Protein AF-A0A7I8DPQ2-F1 (afdb_monomer)

Organism: NCBI:txid1727145

Radius of gyration: 16.4 Å; Cα contacts (8 Å, |Δi|>4): 329; chains: 1; bounding box: 44×30×45 Å

pLDDT: mean 84.53, std 16.31, range [30.09, 98.25]

Nearest PDB structures (foldseek):
  8kb6-assembly1_A  TM=3.448E-01  e=6.957E-02  Canis lupus familiaris
  5mu8-assembly24_v  TM=4.086E-01  e=1.859E-01  Homo sapiens
  1tnf-assembly1_C  TM=4.140E-01  e=1.765E-01  Homo sapiens
  1tnr-assembly1_A  TM=3.960E-01  e=1.859E-01  Homo sapiens
  5mu8-assembly17_h  TM=2.649E-01  e=9.488E-02  Homo sapiens

Solvent-accessible surface area (backbone atoms only — not comparable to full-atom values): 8554 Å² total; per-residue (Å²): 134,87,76,90,80,84,85,89,57,93,62,65,84,80,82,88,79,66,70,61,96,66,33,34,71,36,82,89,49,89,73,61,56,49,64,32,93,46,67,34,31,41,32,29,43,35,40,39,40,34,32,67,51,59,49,80,31,70,72,24,32,35,38,45,35,41,38,36,21,40,21,55,70,91,52,50,55,27,36,70,43,86,85,50,51,28,68,28,42,68,66,48,53,36,78,46,47,61,70,44,69,30,34,34,69,33,69,84,48,82,44,80,42,54,50,41,33,25,40,34,79,43,79,48,76,44,72,78,46,59,69,81,66,91,75,87,85,45,59,55,64,50,68,49,72,43,70,89

Structure (mmCIF, N/CA/C/O backbone):
data_AF-A0A7I8DPQ2-F1
#
_entry.id   AF-A0A7I8DPQ2-F1
#
loop_
_atom_site.group_PDB
_atom_site.id
_atom_site.type_symbol
_atom_site.label_atom_id
_atom_site.label_alt_id
_atom_site.label_comp_id
_atom_site.label_asym_id
_atom_site.label_entity_id
_atom_site.label_seq_id
_atom_site.pdbx_PDB_ins_code
_atom_site.Cartn_x
_atom_site.Cartn_y
_atom_site.Cartn_z
_atom_site.occupancy
_atom_site.B_iso_or_equiv
_atom_site.auth_seq_id
_atom_site.auth_comp_id
_atom_site.auth_asym_id
_atom_site.auth_atom_id
_atom_site.pdbx_PDB_model_num
ATOM 1 N N . MET A 1 1 ? 23.041 -6.037 29.777 1.00 37.09 1 MET A N 1
ATOM 2 C CA . MET A 1 1 ? 23.083 -5.087 28.648 1.00 37.09 1 MET A CA 1
ATOM 3 C C . MET A 1 1 ? 22.085 -5.586 27.618 1.00 37.09 1 MET A C 1
ATOM 5 O O . MET A 1 1 ? 22.337 -6.617 27.014 1.00 37.09 1 MET A O 1
ATOM 9 N N . VAL A 1 2 ? 20.909 -4.965 27.518 1.00 39.97 2 VAL A N 1
ATOM 10 C CA . VAL A 1 2 ? 19.942 -5.297 26.460 1.00 39.97 2 VAL A CA 1
ATOM 11 C C . VAL A 1 2 ? 20.358 -4.464 25.255 1.00 39.97 2 VAL A C 1
ATOM 13 O O . VAL A 1 2 ? 20.265 -3.242 25.297 1.00 39.97 2 VAL A O 1
ATOM 16 N N . GLY A 1 3 ? 20.949 -5.106 24.249 1.00 41.97 3 GLY A N 1
ATOM 17 C CA . GLY A 1 3 ? 21.318 -4.430 23.009 1.00 41.97 3 GLY A CA 1
ATOM 18 C C . GLY A 1 3 ? 20.061 -4.065 22.227 1.00 41.97 3 GLY A C 1
ATOM 19 O O . GLY A 1 3 ? 19.171 -4.898 22.074 1.00 41.97 3 GLY A O 1
ATOM 20 N N . THR A 1 4 ? 19.981 -2.832 21.737 1.00 32.59 4 THR A N 1
ATOM 21 C CA . THR A 1 4 ? 18.950 -2.425 20.779 1.00 32.59 4 THR A CA 1
ATOM 22 C C . THR A 1 4 ? 19.125 -3.240 19.497 1.00 32.59 4 THR A C 1
ATOM 24 O O . THR A 1 4 ? 20.158 -3.142 18.838 1.00 32.59 4 THR A O 1
ATOM 27 N N . THR A 1 5 ? 18.134 -4.055 19.140 1.00 30.09 5 THR A N 1
ATOM 28 C CA . THR A 1 5 ? 18.083 -4.793 17.869 1.00 30.09 5 THR A CA 1
ATOM 29 C C . THR A 1 5 ? 17.100 -4.114 16.920 1.00 30.09 5 THR A C 1
ATOM 31 O O . THR A 1 5 ? 15.995 -3.779 17.340 1.00 30.09 5 THR A O 1
ATOM 34 N N . ALA A 1 6 ? 17.469 -3.940 15.650 1.00 30.34 6 ALA A N 1
ATOM 35 C CA . ALA A 1 6 ? 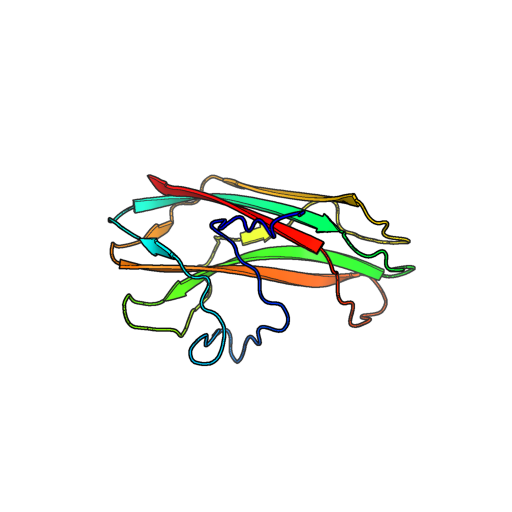16.599 -3.381 14.614 1.00 30.34 6 ALA A CA 1
ATOM 36 C C . ALA A 1 6 ? 16.413 -4.395 13.475 1.00 30.34 6 ALA A C 1
ATOM 38 O O . ALA A 1 6 ? 17.385 -4.985 13.007 1.00 30.34 6 ALA A O 1
ATOM 39 N N . ALA A 1 7 ? 15.172 -4.589 13.029 1.00 36.66 7 ALA A N 1
ATOM 40 C CA . ALA A 1 7 ? 14.854 -5.352 11.828 1.00 36.66 7 ALA A CA 1
ATOM 41 C C . ALA A 1 7 ? 14.663 -4.385 10.650 1.00 36.66 7 ALA A C 1
ATOM 43 O O . ALA A 1 7 ? 13.950 -3.391 10.773 1.00 36.66 7 ALA A O 1
ATOM 44 N N . VAL A 1 8 ? 15.289 -4.678 9.510 1.00 40.00 8 VAL A N 1
ATOM 45 C CA . VAL A 1 8 ? 15.041 -3.982 8.240 1.00 40.00 8 VAL A CA 1
ATOM 46 C C . VAL A 1 8 ? 14.070 -4.843 7.438 1.00 40.00 8 VAL A C 1
ATOM 48 O O . VAL A 1 8 ? 14.445 -5.906 6.950 1.00 40.00 8 VAL A O 1
ATOM 51 N N . GLY A 1 9 ? 12.813 -4.416 7.344 1.00 45.56 9 GLY A N 1
ATOM 52 C CA . GLY A 1 9 ? 11.821 -5.024 6.458 1.00 45.56 9 GLY A CA 1
ATOM 53 C C . GLY A 1 9 ? 11.718 -4.243 5.150 1.00 45.56 9 GLY A C 1
ATOM 54 O O . GLY A 1 9 ? 11.835 -3.017 5.151 1.00 45.56 9 GLY A O 1
ATOM 55 N N . PHE A 1 10 ? 11.446 -4.924 4.036 1.00 48.66 10 PHE A N 1
ATOM 56 C CA . PHE A 1 10 ? 10.780 -4.256 2.917 1.00 48.66 10 PHE A CA 1
ATOM 57 C C . PHE A 1 10 ? 9.449 -3.711 3.458 1.00 48.66 10 PHE A C 1
ATOM 59 O O . PHE A 1 10 ? 8.595 -4.493 3.867 1.00 48.66 10 PHE A O 1
ATOM 66 N N . GLY A 1 11 ? 9.314 -2.386 3.555 1.00 52.34 11 GLY A N 1
ATOM 67 C CA . GLY A 1 11 ? 8.218 -1.749 4.295 1.00 52.34 11 GLY A CA 1
ATOM 68 C C . GLY A 1 11 ? 8.648 -1.165 5.640 1.00 52.34 11 GLY A C 1
ATOM 69 O O . GLY A 1 11 ? 8.147 -1.557 6.689 1.00 52.34 11 GLY A O 1
ATOM 70 N N . SER A 1 12 ? 9.550 -0.184 5.614 1.00 51.78 12 SER A N 1
ATOM 71 C CA . SER A 1 12 ? 9.514 0.843 6.655 1.00 51.78 12 SER A CA 1
ATOM 72 C C . SER A 1 12 ? 8.399 1.831 6.296 1.00 51.78 12 SER A C 1
ATOM 74 O O . SER A 1 12 ? 8.151 2.095 5.119 1.00 51.78 12 SER A O 1
ATOM 76 N N . SER A 1 13 ? 7.650 2.291 7.293 1.00 52.72 13 SER A N 1
ATOM 77 C CA . SER A 1 13 ? 6.480 3.146 7.099 1.00 52.72 13 SER A CA 1
ATOM 78 C C . SER A 1 13 ? 6.731 4.511 7.724 1.00 52.72 13 SER A C 1
ATOM 80 O O . SER A 1 13 ? 7.024 4.593 8.917 1.00 52.72 13 SER A O 1
ATOM 82 N N . ALA A 1 14 ? 6.562 5.584 6.953 1.00 55.53 14 ALA A N 1
ATOM 83 C CA . ALA A 1 14 ? 6.352 6.918 7.506 1.00 55.53 14 ALA A CA 1
ATOM 84 C C . ALA A 1 14 ? 4.870 7.281 7.423 1.00 55.53 14 ALA A C 1
ATOM 86 O O . ALA A 1 14 ? 4.195 6.985 6.437 1.00 55.53 14 ALA A O 1
ATOM 87 N N . THR A 1 15 ? 4.375 7.941 8.463 1.00 56.03 15 THR A N 1
ATOM 88 C CA . THR A 1 15 ? 3.037 8.531 8.488 1.00 56.03 15 THR A CA 1
ATOM 89 C C . THR A 1 15 ? 3.099 9.992 8.029 1.00 56.03 15 THR A C 1
ATOM 91 O O . THR A 1 15 ? 4.167 10.601 7.988 1.00 56.03 15 THR A O 1
ATOM 94 N N . GLY A 1 16 ? 1.954 10.569 7.653 1.00 59.88 16 GLY A N 1
ATOM 95 C CA . GLY A 1 16 ? 1.865 11.987 7.274 1.00 59.88 16 GLY A CA 1
ATOM 96 C C . GLY A 1 16 ? 2.280 12.320 5.836 1.00 59.88 16 GLY A C 1
ATOM 97 O O . GLY A 1 16 ? 2.415 13.500 5.511 1.00 59.88 16 GLY A O 1
ATOM 98 N N . ILE A 1 17 ? 2.450 11.317 4.967 1.00 65.19 17 ILE A N 1
ATOM 99 C CA . ILE A 1 17 ? 2.741 11.525 3.541 1.00 65.19 17 ILE A CA 1
ATOM 100 C C . ILE A 1 17 ? 1.578 12.283 2.886 1.00 65.19 17 ILE A C 1
ATOM 102 O O . ILE A 1 17 ? 0.428 11.854 2.956 1.00 65.19 17 ILE A O 1
ATOM 106 N N . GLN A 1 18 ? 1.886 13.416 2.253 1.00 70.12 18 GLN A N 1
ATOM 107 C CA . GLN A 1 18 ? 0.909 14.224 1.525 1.00 70.12 18 GLN A CA 1
ATOM 108 C C . GLN A 1 18 ? 0.826 13.776 0.066 1.00 70.12 18 GLN A C 1
ATOM 110 O O . GLN A 1 18 ? 1.848 13.575 -0.588 1.00 70.12 18 GLN A O 1
ATOM 115 N N . ILE A 1 19 ? -0.399 13.669 -0.447 1.00 71.12 19 ILE A N 1
ATOM 116 C CA . ILE A 1 19 ? -0.676 13.418 -1.862 1.00 71.12 19 ILE A CA 1
ATOM 117 C C . ILE A 1 19 ? -1.204 14.725 -2.447 1.00 71.12 19 ILE A C 1
ATOM 119 O O . ILE A 1 19 ? -2.318 15.141 -2.132 1.00 71.12 19 ILE A O 1
ATOM 123 N N . ILE A 1 20 ? -0.411 15.383 -3.292 1.00 74.25 20 ILE A N 1
ATOM 124 C CA . ILE A 1 20 ? -0.767 16.677 -3.887 1.00 74.25 20 ILE A CA 1
ATOM 125 C C . ILE A 1 20 ? -0.991 16.459 -5.378 1.00 74.25 20 ILE A C 1
ATOM 127 O O . ILE A 1 20 ? -0.083 16.061 -6.102 1.00 74.25 20 ILE A O 1
ATOM 131 N N . GLY A 1 21 ? -2.227 16.660 -5.842 1.00 74.25 21 GLY A N 1
ATOM 132 C CA . GLY A 1 21 ? -2.578 16.441 -7.251 1.00 74.25 21 GLY A CA 1
ATOM 133 C C . GLY A 1 21 ? -2.373 14.996 -7.731 1.00 74.25 21 GLY A C 1
ATOM 134 O O . GLY A 1 21 ? -2.132 14.779 -8.912 1.00 74.25 21 GLY A O 1
ATOM 135 N N . GLY A 1 22 ? -2.429 14.012 -6.823 1.00 77.62 22 GLY A N 1
ATOM 136 C CA . GLY A 1 22 ? -2.194 12.594 -7.135 1.00 77.62 22 GLY A CA 1
ATOM 137 C C . GLY A 1 22 ? -0.719 12.175 -7.176 1.00 77.62 22 GLY A C 1
ATOM 138 O O . GLY A 1 22 ? -0.436 11.007 -7.438 1.00 77.62 22 GLY A O 1
ATOM 139 N N . ILE A 1 23 ? 0.204 13.099 -6.895 1.00 71.69 23 ILE A N 1
ATOM 140 C CA . ILE A 1 23 ? 1.647 12.850 -6.855 1.00 71.69 23 ILE A CA 1
ATOM 141 C C . ILE A 1 23 ? 2.114 12.782 -5.401 1.00 71.69 23 ILE A C 1
ATOM 143 O O . ILE A 1 23 ? 1.717 13.598 -4.564 1.00 71.69 23 ILE A O 1
ATOM 147 N N . ILE A 1 24 ? 2.986 11.816 -5.121 1.00 80.81 24 ILE A N 1
ATOM 148 C CA . ILE A 1 24 ? 3.744 11.726 -3.871 1.00 80.81 24 ILE A CA 1
ATOM 149 C C . ILE A 1 24 ? 5.192 12.075 -4.175 1.00 80.81 24 ILE A C 1
ATOM 151 O O . ILE A 1 24 ? 5.836 11.371 -4.947 1.00 80.81 24 ILE A O 1
ATOM 155 N N . ASP A 1 25 ? 5.708 13.137 -3.562 1.00 80.31 25 ASP A N 1
ATOM 156 C CA . ASP A 1 25 ? 7.110 13.534 -3.685 1.00 80.31 25 ASP A CA 1
ATOM 157 C C . ASP A 1 25 ? 7.881 13.139 -2.421 1.00 80.31 25 ASP A C 1
ATOM 159 O O . ASP A 1 25 ? 7.654 13.684 -1.338 1.00 80.31 25 ASP A O 1
ATOM 163 N N . THR A 1 26 ? 8.795 12.177 -2.551 1.00 78.31 26 THR A N 1
ATOM 164 C CA . THR A 1 26 ? 9.604 11.691 -1.428 1.00 78.31 26 THR A CA 1
ATOM 165 C C . THR A 1 26 ? 10.962 12.385 -1.303 1.00 78.31 26 THR A C 1
ATOM 167 O O . THR A 1 26 ? 11.812 11.898 -0.567 1.00 78.31 26 THR A O 1
ATOM 170 N N . THR A 1 27 ? 11.231 13.475 -2.028 1.00 79.81 27 THR A N 1
ATOM 171 C CA . THR A 1 27 ? 12.575 14.094 -2.087 1.00 79.81 27 THR A CA 1
ATOM 172 C C . THR A 1 27 ? 13.099 14.532 -0.714 1.00 79.81 27 THR A C 1
ATOM 174 O O . THR A 1 27 ? 14.298 14.449 -0.464 1.00 79.81 27 THR A O 1
ATOM 177 N N . ASN A 1 28 ? 12.206 14.949 0.190 1.00 76.62 28 ASN A N 1
ATOM 178 C CA . ASN A 1 28 ? 12.553 15.473 1.519 1.00 76.62 28 ASN A CA 1
ATOM 179 C C . ASN A 1 28 ? 12.087 14.578 2.681 1.00 76.62 28 ASN A C 1
ATOM 181 O O . ASN A 1 28 ? 12.109 15.006 3.833 1.00 76.62 28 ASN A O 1
ATOM 185 N N . ILE A 1 29 ? 11.629 13.359 2.391 1.00 74.25 29 ILE A N 1
ATOM 186 C CA . ILE A 1 29 ? 11.193 12.388 3.401 1.00 74.25 29 ILE A CA 1
ATOM 187 C C . ILE A 1 29 ? 11.895 11.053 3.174 1.00 74.25 29 ILE A C 1
ATOM 189 O O . ILE A 1 29 ? 12.486 10.811 2.123 1.00 74.25 29 ILE A O 1
ATOM 1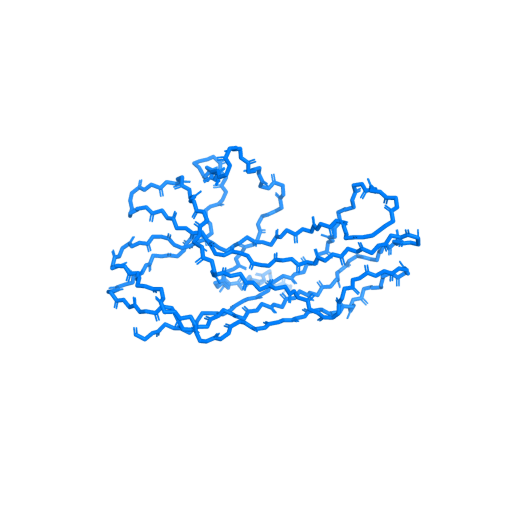93 N N . ASN A 1 30 ? 11.824 10.167 4.164 1.00 71.56 30 ASN A N 1
ATOM 194 C CA . ASN A 1 30 ? 12.375 8.827 4.018 1.00 71.56 30 ASN A CA 1
ATOM 195 C C . ASN A 1 30 ? 11.734 8.127 2.813 1.00 71.56 30 ASN A C 1
ATOM 197 O O . ASN A 1 30 ? 10.510 8.051 2.692 1.00 71.56 30 ASN A O 1
ATOM 201 N N . ASN A 1 31 ? 12.581 7.635 1.914 1.00 73.19 31 ASN A N 1
ATOM 202 C CA . ASN A 1 31 ? 12.147 6.964 0.705 1.00 73.19 31 ASN A CA 1
ATOM 203 C C . ASN A 1 31 ? 12.048 5.459 0.959 1.00 73.19 31 ASN A C 1
ATOM 205 O O . ASN A 1 31 ? 13.052 4.799 1.223 1.00 73.19 31 ASN A O 1
ATOM 209 N N . PHE A 1 32 ? 10.830 4.935 0.864 1.00 80.62 32 PHE A N 1
ATOM 210 C CA . PHE A 1 32 ? 10.527 3.521 1.090 1.00 80.62 32 PHE A CA 1
ATOM 211 C C . PHE A 1 32 ? 10.278 2.749 -0.205 1.00 80.62 32 PHE A C 1
ATOM 213 O O . PHE A 1 32 ? 9.750 1.638 -0.171 1.00 80.62 32 PHE A O 1
ATOM 220 N N . ALA A 1 33 ? 10.631 3.336 -1.349 1.00 86.25 33 ALA A N 1
ATOM 221 C CA . ALA A 1 33 ? 10.464 2.688 -2.632 1.00 86.25 33 ALA A CA 1
ATOM 222 C C . ALA A 1 33 ? 11.532 1.617 -2.865 1.00 86.25 33 ALA A C 1
ATOM 224 O O . ALA A 1 33 ? 12.704 1.801 -2.530 1.00 86.25 33 ALA A O 1
ATOM 225 N N . PHE A 1 34 ? 11.139 0.528 -3.515 1.00 88.56 34 PHE A N 1
ATOM 226 C CA . PHE A 1 34 ? 12.047 -0.509 -3.994 1.00 88.56 34 PHE A CA 1
ATOM 227 C C . PHE A 1 34 ? 12.152 -0.440 -5.516 1.00 88.56 34 PHE A C 1
ATOM 229 O O . PHE A 1 34 ? 11.184 -0.116 -6.202 1.00 88.56 34 PHE A O 1
ATOM 236 N N . SER A 1 35 ? 13.337 -0.727 -6.047 1.00 91.12 35 SER A N 1
ATOM 237 C CA . SER A 1 35 ? 13.586 -0.701 -7.489 1.00 91.12 35 SER A CA 1
ATOM 238 C C . SER A 1 35 ? 13.444 -2.095 -8.084 1.00 91.12 35 SER A C 1
ATOM 240 O O . SER A 1 35 ? 13.969 -3.068 -7.542 1.00 91.12 35 SER A O 1
ATOM 242 N N . MET A 1 36 ? 12.757 -2.185 -9.218 1.00 95.00 36 MET A N 1
ATOM 243 C CA . MET A 1 36 ? 12.607 -3.423 -9.973 1.00 95.00 36 MET A CA 1
ATOM 244 C C . MET A 1 36 ? 13.961 -3.874 -10.537 1.00 95.00 36 MET A C 1
ATOM 246 O O . MET A 1 36 ? 14.593 -3.116 -11.267 1.00 95.00 36 MET A O 1
ATOM 250 N N . PRO A 1 37 ? 14.433 -5.096 -10.247 1.00 94.69 37 PRO A N 1
ATOM 251 C CA . PRO A 1 37 ? 15.735 -5.562 -10.732 1.00 94.69 37 PRO A CA 1
ATOM 252 C C . PRO A 1 37 ? 15.702 -6.042 -12.192 1.00 94.69 37 PRO A C 1
ATOM 254 O O . PRO A 1 37 ? 16.749 -6.270 -12.790 1.00 94.69 37 PRO A O 1
ATOM 257 N N . ARG A 1 38 ? 14.505 -6.249 -12.748 1.00 96.00 38 ARG A N 1
ATOM 258 C CA . ARG A 1 38 ? 14.245 -6.722 -14.110 1.00 96.00 38 ARG A CA 1
ATOM 259 C C . ARG A 1 38 ? 12.833 -6.330 -14.531 1.00 96.00 38 ARG A C 1
ATOM 261 O O . ARG A 1 38 ? 12.023 -5.968 -13.677 1.00 96.00 38 ARG A O 1
ATOM 268 N N . ASP A 1 39 ? 12.533 -6.500 -15.809 1.00 97.56 39 ASP A N 1
ATOM 269 C CA . ASP A 1 39 ? 11.158 -6.467 -16.297 1.00 97.56 39 ASP A CA 1
ATOM 270 C C . ASP A 1 39 ? 10.336 -7.589 -15.643 1.00 97.56 39 ASP A C 1
ATOM 272 O O . ASP A 1 39 ? 10.832 -8.703 -15.435 1.00 97.56 39 ASP A O 1
ATOM 276 N N . GLY A 1 40 ? 9.078 -7.300 -15.322 1.00 97.25 40 GLY A N 1
ATOM 277 C CA . GLY A 1 40 ? 8.138 -8.272 -14.771 1.00 97.25 40 GLY A CA 1
ATOM 278 C C . GLY A 1 40 ? 6.689 -7.810 -14.866 1.00 97.25 40 GLY A C 1
ATOM 279 O O . GLY A 1 40 ? 6.398 -6.687 -15.280 1.00 97.25 40 GLY A O 1
ATOM 280 N N . ILE A 1 41 ? 5.766 -8.685 -14.478 1.00 97.94 41 ILE A N 1
ATOM 281 C CA . ILE A 1 41 ? 4.329 -8.411 -14.439 1.00 97.94 41 ILE A CA 1
ATOM 282 C C . ILE A 1 41 ? 3.838 -8.571 -13.004 1.00 97.94 41 ILE A C 1
ATOM 284 O O . ILE A 1 41 ? 3.966 -9.641 -12.410 1.00 97.94 41 ILE A O 1
ATOM 288 N N . ILE A 1 42 ? 3.225 -7.525 -12.449 1.00 97.75 42 ILE A N 1
ATOM 289 C CA . ILE A 1 42 ? 2.523 -7.627 -11.168 1.00 97.75 42 ILE A CA 1
ATOM 290 C C . ILE A 1 42 ? 1.214 -8.389 -11.398 1.00 97.75 42 ILE A C 1
ATOM 292 O O . ILE A 1 42 ? 0.363 -7.956 -12.180 1.00 97.75 42 ILE A O 1
ATOM 296 N N . ARG A 1 43 ? 1.052 -9.504 -10.681 1.00 98.12 43 ARG A N 1
ATOM 297 C CA . ARG A 1 43 ? -0.111 -10.406 -10.727 1.00 98.12 43 ARG A CA 1
ATOM 298 C C . ARG A 1 43 ? -0.991 -10.340 -9.492 1.00 98.12 43 ARG A C 1
ATOM 300 O O . ARG A 1 43 ? -2.193 -10.608 -9.576 1.00 98.12 43 ARG A O 1
ATOM 307 N N . SER A 1 44 ? -0.411 -9.971 -8.356 1.00 97.44 44 SER A N 1
ATOM 308 C CA . SER A 1 44 ? -1.154 -9.808 -7.115 1.00 97.44 44 SER A CA 1
ATOM 309 C C . SER A 1 44 ? -0.514 -8.797 -6.178 1.00 97.44 44 SER A C 1
ATOM 311 O O . SER A 1 44 ? 0.708 -8.665 -6.139 1.00 97.44 44 SER A O 1
ATOM 313 N N . LEU A 1 45 ? -1.348 -8.148 -5.374 1.00 97.50 45 LEU A N 1
ATOM 314 C CA . LEU A 1 45 ? -0.953 -7.316 -4.244 1.00 97.50 45 LEU A CA 1
ATOM 315 C C . LEU A 1 45 ? -1.701 -7.824 -3.014 1.00 97.50 45 LEU A C 1
ATOM 317 O O . LEU A 1 45 ? -2.919 -7.957 -3.053 1.00 97.50 45 LEU A O 1
ATOM 321 N N . ALA A 1 46 ? -0.981 -8.120 -1.939 1.00 97.06 46 ALA A N 1
ATOM 322 C CA . ALA A 1 46 ? -1.551 -8.452 -0.639 1.00 97.06 46 ALA A CA 1
ATOM 323 C C . ALA A 1 46 ? -1.132 -7.398 0.382 1.00 97.06 46 ALA A C 1
ATOM 325 O O . ALA A 1 46 ? -0.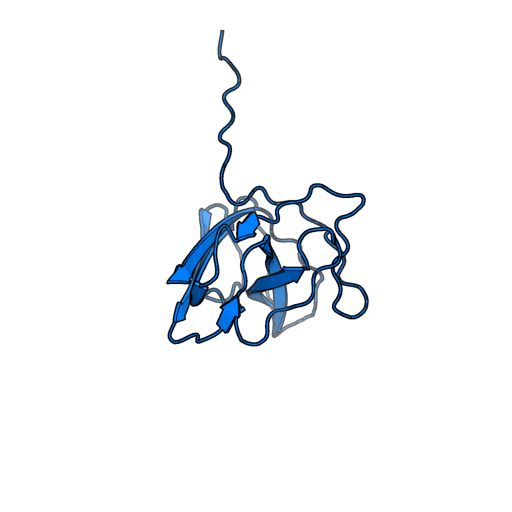015 -6.884 0.318 1.00 97.06 46 ALA A O 1
ATOM 326 N N . ALA A 1 47 ? -2.012 -7.101 1.330 1.00 94.56 47 ALA A N 1
ATOM 327 C CA . ALA A 1 47 ? -1.768 -6.110 2.364 1.00 94.56 47 ALA A CA 1
ATOM 328 C C . ALA A 1 47 ? -2.380 -6.542 3.698 1.00 94.56 47 ALA A C 1
ATOM 330 O O . ALA A 1 47 ? -3.425 -7.194 3.747 1.00 94.56 47 ALA A O 1
ATOM 331 N N . TYR A 1 48 ? -1.721 -6.153 4.782 1.00 93.69 48 TYR A N 1
ATOM 332 C CA . TYR A 1 48 ? -2.114 -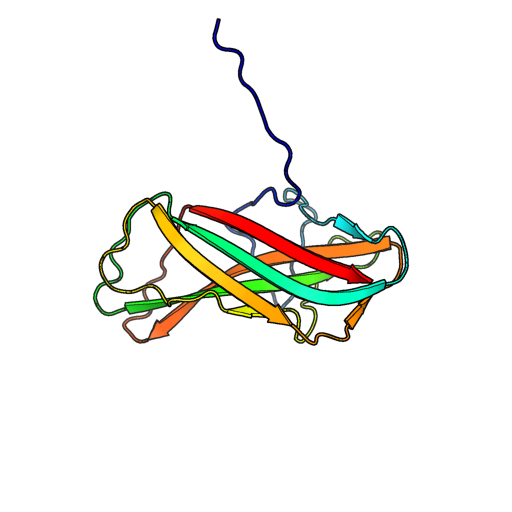6.432 6.154 1.00 93.69 48 TYR A CA 1
ATOM 333 C C . TYR A 1 48 ? -1.827 -5.210 7.026 1.00 93.69 48 TYR A C 1
ATOM 335 O O . TYR A 1 48 ? -0.799 -4.548 6.869 1.00 93.69 48 TYR A O 1
ATOM 343 N N . PHE A 1 49 ? -2.723 -4.932 7.967 1.00 90.50 49 PHE A N 1
ATOM 344 C CA . PHE A 1 49 ? -2.558 -3.884 8.963 1.00 90.50 49 PHE A CA 1
ATOM 345 C C . PHE A 1 49 ? -2.996 -4.389 10.337 1.00 90.50 49 PHE A C 1
ATOM 347 O O . PHE A 1 49 ? -4.038 -5.036 10.468 1.00 90.50 49 PHE A O 1
ATOM 354 N N . SER A 1 50 ? -2.214 -4.067 11.366 1.00 89.62 50 SER A N 1
ATOM 355 C CA . SER A 1 50 ? -2.539 -4.350 12.763 1.00 89.62 50 SER A CA 1
ATOM 356 C C . SER A 1 50 ? -2.508 -3.071 13.577 1.00 89.62 50 SER A C 1
ATOM 358 O O . SER A 1 50 ? -1.520 -2.340 13.555 1.00 89.62 50 SER A O 1
ATOM 360 N N . VAL A 1 51 ? -3.567 -2.848 14.345 1.00 89.56 51 VAL A N 1
ATOM 361 C CA . VAL A 1 51 ? -3.722 -1.694 15.227 1.00 89.56 51 VAL A CA 1
ATOM 362 C C . VAL A 1 51 ? -2.799 -1.827 16.438 1.00 89.56 51 VAL A C 1
ATOM 364 O O . VAL A 1 51 ? -2.742 -2.885 17.065 1.00 89.56 51 VAL A O 1
ATOM 367 N N . ASP A 1 52 ? -2.108 -0.740 16.776 1.00 86.88 52 ASP A N 1
ATOM 368 C CA . ASP A 1 52 ? -1.205 -0.633 17.932 1.00 86.88 52 ASP A CA 1
ATOM 369 C C . ASP A 1 52 ? -1.675 0.417 18.959 1.00 86.88 52 ASP A C 1
ATOM 371 O O . ASP A 1 52 ? -1.239 0.417 20.106 1.00 86.88 52 ASP A O 1
ATOM 375 N N . ALA A 1 53 ? -2.636 1.274 18.591 1.00 86.06 53 ALA A N 1
ATOM 376 C CA . ALA A 1 53 ? -3.330 2.158 19.525 1.00 86.06 53 ALA A CA 1
ATOM 377 C C . ALA A 1 53 ? -4.845 2.123 19.294 1.00 86.06 53 ALA A C 1
ATOM 379 O O . ALA A 1 53 ? -5.314 2.306 18.170 1.00 86.06 53 ALA A O 1
ATOM 380 N N . GLY A 1 54 ? -5.609 1.904 20.366 1.00 85.81 54 GLY A N 1
ATOM 381 C CA . GLY A 1 54 ? -7.068 1.884 20.297 1.00 85.81 54 GLY A CA 1
ATOM 382 C C . GLY A 1 54 ? -7.671 3.261 20.003 1.00 85.81 54 GLY A C 1
ATOM 383 O O . GLY A 1 54 ? -7.136 4.289 20.421 1.00 85.81 54 GLY A O 1
ATOM 384 N N . ILE A 1 55 ? -8.805 3.278 19.303 1.00 88.00 55 ILE A N 1
ATOM 385 C CA . ILE A 1 55 ? -9.551 4.493 18.947 1.00 88.00 55 ILE A CA 1
ATOM 386 C C . ILE A 1 55 ? -11.056 4.206 18.912 1.00 88.00 55 ILE A C 1
ATOM 388 O O . ILE A 1 55 ? -11.489 3.110 18.567 1.00 88.00 55 ILE A O 1
ATOM 392 N N . SER A 1 56 ? -11.870 5.202 19.262 1.00 89.56 56 SER A N 1
ATOM 393 C CA . SER A 1 56 ? -13.324 5.132 19.108 1.00 89.56 56 SER A CA 1
ATOM 394 C C . SER A 1 56 ? -13.747 5.718 17.763 1.00 89.56 56 SER A C 1
ATOM 396 O O . SER A 1 56 ? -13.546 6.902 17.502 1.00 89.56 56 SER A O 1
ATOM 398 N N . LEU A 1 57 ? -14.369 4.884 16.939 1.00 88.81 57 LEU A N 1
ATOM 399 C CA . LEU A 1 57 ? -15.025 5.208 15.674 1.00 88.81 57 LEU A CA 1
ATOM 400 C C . LEU A 1 57 ? -16.553 5.069 15.809 1.00 88.81 57 LEU A C 1
ATOM 402 O O . LEU A 1 57 ? -17.236 4.661 14.874 1.00 88.81 57 LEU A O 1
ATOM 406 N N . ILE A 1 58 ? -17.123 5.319 16.992 1.00 87.81 58 ILE A N 1
ATOM 407 C CA . ILE A 1 58 ? -18.571 5.178 17.209 1.00 87.81 58 ILE A CA 1
ATOM 408 C C . ILE A 1 58 ? -19.334 6.089 16.238 1.00 87.81 58 ILE A C 1
ATOM 410 O O . ILE A 1 58 ? -19.148 7.302 16.233 1.00 87.81 58 ILE A O 1
ATOM 414 N N . GLY A 1 59 ? -20.217 5.491 15.434 1.00 87.69 59 GLY A N 1
ATOM 415 C CA . GLY A 1 59 ? -20.991 6.211 14.419 1.00 87.69 59 GLY A CA 1
ATOM 416 C C . GLY A 1 59 ? -20.225 6.514 13.126 1.00 87.69 59 GLY A C 1
ATOM 417 O O . GLY A 1 59 ? -20.780 7.187 12.260 1.00 87.69 59 GLY A O 1
ATOM 418 N N . THR A 1 60 ? -19.001 6.000 12.976 1.00 90.44 60 THR A N 1
ATOM 419 C CA . THR A 1 60 ? -18.157 6.144 11.784 1.00 90.44 60 THR A CA 1
ATOM 420 C C . THR A 1 60 ? -17.620 4.777 11.357 1.00 90.44 60 THR A C 1
ATOM 422 O O . THR A 1 60 ? -17.258 3.942 12.184 1.00 90.44 60 THR A O 1
ATOM 425 N N . THR A 1 61 ? -17.565 4.524 10.054 1.00 91.75 61 THR A N 1
ATOM 426 C CA . THR A 1 61 ? -16.882 3.350 9.497 1.00 91.75 61 THR A CA 1
ATOM 427 C C . THR A 1 61 ? -15.776 3.820 8.577 1.00 91.75 61 THR A C 1
ATOM 429 O O . THR A 1 61 ? -16.007 4.659 7.701 1.00 91.75 61 THR A O 1
ATOM 432 N N . VAL A 1 62 ? -14.582 3.269 8.764 1.00 91.25 62 VAL A N 1
ATOM 433 C CA . VAL A 1 62 ? -13.412 3.578 7.950 1.00 91.25 62 VAL A CA 1
ATOM 434 C C . VAL A 1 62 ? -12.891 2.336 7.243 1.00 91.25 62 VAL A C 1
ATOM 436 O O . VAL A 1 62 ? -12.967 1.220 7.757 1.00 91.25 62 VAL A O 1
ATOM 439 N N . GLN A 1 63 ? -12.335 2.553 6.061 1.00 92.81 63 GLN A N 1
ATOM 440 C CA . GLN A 1 63 ? -11.729 1.536 5.219 1.00 92.81 63 GLN A CA 1
ATOM 441 C C . GLN A 1 63 ? -10.240 1.847 5.090 1.00 92.81 63 GLN A C 1
ATOM 443 O O . GLN A 1 63 ? -9.870 2.977 4.762 1.00 92.81 63 GLN A O 1
ATOM 448 N N . ILE A 1 64 ? -9.389 0.853 5.351 1.00 91.31 64 ILE A N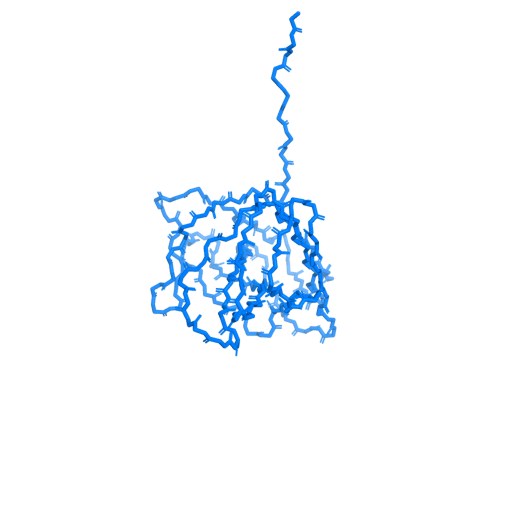 1
ATOM 449 C CA . ILE A 1 64 ? -7.959 0.948 5.044 1.00 91.31 64 ILE A CA 1
ATOM 450 C C . ILE A 1 64 ? -7.751 0.446 3.616 1.00 91.31 64 ILE A C 1
ATOM 452 O O . ILE A 1 64 ? -8.239 -0.625 3.251 1.00 91.31 64 ILE A O 1
ATOM 456 N N . THR A 1 65 ? -7.022 1.221 2.819 1.00 93.88 65 THR A N 1
ATOM 457 C CA . THR A 1 65 ? -6.657 0.900 1.435 1.00 93.88 65 THR A CA 1
ATOM 458 C C . THR A 1 65 ? -5.140 0.859 1.306 1.00 93.88 65 THR A C 1
ATOM 460 O O . THR A 1 65 ? -4.463 1.745 1.823 1.00 93.88 65 THR A O 1
ATOM 463 N N . ALA A 1 66 ? -4.603 -0.133 0.600 1.00 93.94 66 ALA A N 1
ATOM 464 C CA . ALA A 1 66 ? -3.209 -0.171 0.173 1.00 93.94 66 ALA A CA 1
ATOM 465 C C . ALA A 1 66 ? -3.133 0.013 -1.347 1.00 93.94 66 ALA A C 1
ATOM 467 O O . ALA A 1 66 ? -3.714 -0.771 -2.092 1.00 93.94 66 ALA A O 1
ATOM 468 N N . GLN A 1 67 ? -2.411 1.029 -1.813 1.00 95.50 67 GLN A N 1
ATOM 469 C CA . GLN A 1 67 ? -2.277 1.367 -3.232 1.00 95.50 67 GLN A CA 1
ATOM 470 C C . GLN A 1 67 ? -0.802 1.429 -3.621 1.00 95.50 67 GLN A C 1
ATOM 472 O O . GLN A 1 67 ? 0.005 2.064 -2.937 1.00 95.50 67 GLN A O 1
ATOM 477 N N . LEU A 1 68 ? -0.453 0.789 -4.737 1.00 95.44 68 LEU A N 1
ATOM 478 C CA . LEU A 1 68 ? 0.895 0.842 -5.291 1.00 95.44 68 LEU A CA 1
ATOM 479 C C . LEU A 1 68 ? 1.069 2.068 -6.194 1.00 95.44 68 LEU A C 1
ATOM 481 O O . LEU A 1 68 ? 0.192 2.406 -6.991 1.00 95.44 68 LEU A O 1
ATOM 485 N N . TYR A 1 69 ? 2.223 2.709 -6.085 1.00 95.00 69 TYR A N 1
ATOM 486 C CA . TYR A 1 69 ? 2.650 3.841 -6.891 1.00 95.00 69 TYR A CA 1
ATOM 487 C C . TYR A 1 69 ? 3.981 3.523 -7.575 1.00 95.00 69 TYR A C 1
ATOM 489 O O . TYR A 1 69 ? 4.766 2.719 -7.069 1.00 95.00 69 TYR A O 1
ATOM 497 N N . SER A 1 70 ? 4.258 4.186 -8.696 1.00 96.00 70 SER A N 1
ATOM 498 C CA . SER A 1 70 ? 5.513 4.050 -9.439 1.00 96.00 70 SER A CA 1
ATOM 499 C C . SER A 1 70 ? 6.174 5.386 -9.749 1.00 96.00 70 SER A C 1
ATOM 501 O O . SER A 1 70 ? 5.489 6.384 -9.961 1.00 96.00 70 SER A O 1
ATOM 503 N N . ALA A 1 71 ? 7.499 5.367 -9.859 1.00 95.56 71 ALA A N 1
ATOM 504 C CA . ALA A 1 71 ? 8.317 6.440 -10.410 1.00 95.56 71 ALA A CA 1
ATOM 505 C C . ALA A 1 71 ? 9.410 5.857 -11.323 1.00 95.56 71 ALA A C 1
ATOM 507 O O . ALA A 1 71 ? 9.765 4.679 -11.216 1.00 95.56 71 ALA A O 1
ATOM 508 N N . SER A 1 72 ? 9.974 6.681 -12.208 1.00 93.19 72 SER A N 1
ATOM 509 C CA . SER A 1 72 ? 11.171 6.304 -12.970 1.00 93.19 72 SER A CA 1
ATOM 510 C C . SER A 1 72 ? 12.405 6.179 -12.061 1.00 93.19 72 SER A C 1
ATOM 512 O O . SER A 1 72 ? 12.419 6.677 -10.933 1.00 93.19 72 SER A O 1
ATOM 514 N N . SER A 1 73 ? 13.455 5.513 -12.551 1.00 84.75 73 SER A N 1
ATOM 515 C CA . SER A 1 73 ? 14.619 5.068 -11.764 1.00 84.75 73 SER A CA 1
ATOM 516 C C . SER A 1 73 ? 15.373 6.164 -11.006 1.00 84.75 73 SER A C 1
ATOM 518 O O . SER A 1 73 ? 15.915 5.907 -9.933 1.00 84.75 73 SER A O 1
ATOM 520 N N . PHE A 1 74 ? 15.349 7.402 -11.501 1.00 84.44 74 PHE A N 1
ATOM 521 C CA . PHE A 1 74 ? 16.008 8.553 -10.872 1.00 84.44 74 PHE A CA 1
ATOM 522 C C . PHE A 1 74 ? 15.030 9.562 -10.255 1.00 84.44 74 PHE A C 1
ATOM 524 O O . PHE A 1 74 ? 15.441 10.650 -9.85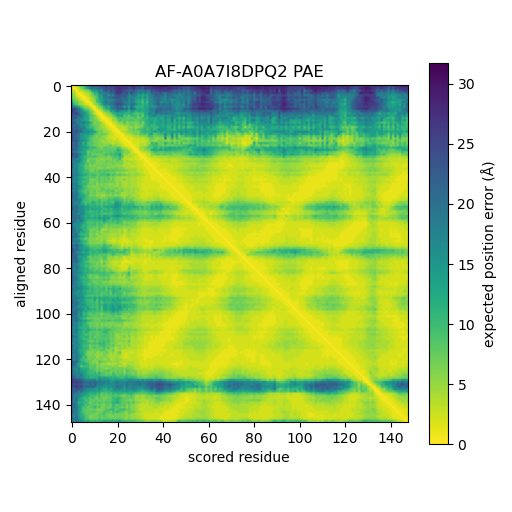6 1.00 84.44 74 PHE A O 1
ATOM 531 N N . ASN A 1 75 ? 13.738 9.229 -10.181 1.00 88.56 75 ASN A N 1
ATOM 532 C CA . ASN A 1 75 ? 12.697 10.143 -9.722 1.00 88.56 75 ASN A CA 1
ATOM 533 C C . ASN A 1 75 ? 12.167 9.755 -8.331 1.00 88.56 75 ASN A C 1
ATOM 535 O O . ASN A 1 75 ? 12.108 8.581 -7.968 1.00 88.56 75 ASN A O 1
ATOM 539 N N . ASN A 1 76 ? 11.788 10.765 -7.550 1.00 85.81 76 ASN A N 1
ATOM 540 C CA . ASN A 1 76 ? 11.134 10.652 -6.245 1.00 85.81 76 ASN A CA 1
ATOM 541 C C . ASN A 1 76 ? 9.654 11.067 -6.291 1.00 85.81 76 ASN A C 1
ATOM 543 O O . ASN A 1 76 ? 9.014 11.137 -5.247 1.00 85.81 76 ASN A O 1
ATOM 547 N N . GLN A 1 77 ? 9.122 11.357 -7.479 1.00 89.81 77 GLN A N 1
ATOM 548 C CA . GLN A 1 77 ? 7.722 11.692 -7.711 1.00 89.81 77 GLN A CA 1
ATOM 549 C C . GLN A 1 77 ? 6.976 10.462 -8.211 1.00 89.81 77 GLN A C 1
ATOM 551 O O . GLN A 1 77 ? 7.195 9.990 -9.327 1.00 89.81 77 GLN A O 1
ATOM 556 N N . PHE A 1 78 ? 6.104 9.945 -7.356 1.00 93.25 78 PHE A N 1
ATOM 557 C CA . PHE A 1 78 ? 5.370 8.711 -7.565 1.00 93.25 78 PHE A CA 1
ATOM 558 C C . PHE A 1 78 ? 3.923 8.998 -7.958 1.00 93.25 78 PHE A C 1
ATOM 560 O O . PHE A 1 78 ? 3.257 9.832 -7.341 1.00 93.25 78 PHE A O 1
ATOM 567 N N . THR A 1 79 ? 3.420 8.263 -8.946 1.00 95.69 79 THR A N 1
ATOM 568 C CA . THR A 1 79 ? 2.017 8.289 -9.381 1.00 95.69 79 THR A CA 1
ATOM 569 C C . THR A 1 79 ? 1.367 6.928 -9.171 1.00 95.69 79 THR A C 1
ATOM 571 O O . THR A 1 79 ? 2.038 5.896 -9.209 1.00 95.69 79 THR A O 1
ATOM 574 N N . ALA A 1 80 ? 0.062 6.919 -8.893 1.00 95.06 80 ALA A N 1
ATOM 575 C CA . ALA A 1 80 ? -0.662 5.684 -8.615 1.00 95.06 80 ALA A CA 1
ATOM 576 C C . ALA A 1 80 ? -0.652 4.761 -9.839 1.00 95.06 80 ALA A C 1
ATOM 578 O O . ALA A 1 80 ? -0.875 5.208 -10.963 1.00 95.06 80 ALA A O 1
ATOM 579 N N . ILE A 1 81 ? -0.442 3.468 -9.603 1.00 96.62 81 ILE A N 1
ATOM 580 C CA . ILE A 1 81 ? -0.570 2.429 -10.621 1.00 96.62 81 ILE A CA 1
ATOM 581 C C . ILE A 1 81 ? -2.044 2.000 -10.673 1.00 96.62 81 ILE A C 1
ATOM 583 O O . ILE A 1 81 ? -2.535 1.393 -9.713 1.00 96.62 81 ILE A O 1
ATOM 587 N N . PRO A 1 82 ? -2.776 2.275 -11.767 1.00 93.88 82 PRO A N 1
ATOM 588 C CA . PRO A 1 82 ? -4.193 1.940 -11.849 1.00 93.88 82 PRO A CA 1
ATOM 589 C C . PRO A 1 82 ? -4.444 0.442 -11.632 1.00 93.88 82 PRO A C 1
ATOM 591 O O . PRO A 1 82 ? -3.779 -0.404 -12.227 1.00 93.88 82 PRO A O 1
ATOM 594 N N . GLY A 1 83 ? -5.402 0.114 -10.763 1.00 93.00 83 GLY A N 1
ATOM 595 C CA . GLY A 1 83 ? -5.794 -1.266 -10.455 1.00 93.00 83 GLY A CA 1
ATOM 596 C C . GLY A 1 83 ? -4.898 -2.002 -9.450 1.00 93.00 83 GLY A C 1
ATOM 597 O O . GLY A 1 83 ? -5.334 -3.010 -8.902 1.00 93.00 83 GLY A O 1
ATOM 598 N N . ALA A 1 84 ? -3.695 -1.505 -9.138 1.00 96.25 84 ALA A N 1
ATOM 599 C CA . ALA A 1 84 ? -2.820 -2.085 -8.111 1.00 96.25 84 ALA A CA 1
ATOM 600 C C . ALA A 1 84 ? -3.219 -1.631 -6.692 1.00 96.25 84 ALA A C 1
ATOM 602 O O . ALA A 1 84 ? -2.440 -0.987 -5.985 1.00 96.25 84 ALA A O 1
ATOM 603 N N . VAL A 1 85 ? -4.450 -1.957 -6.301 1.00 96.94 85 VAL A N 1
ATOM 604 C CA . VAL A 1 85 ? -5.088 -1.534 -5.049 1.00 96.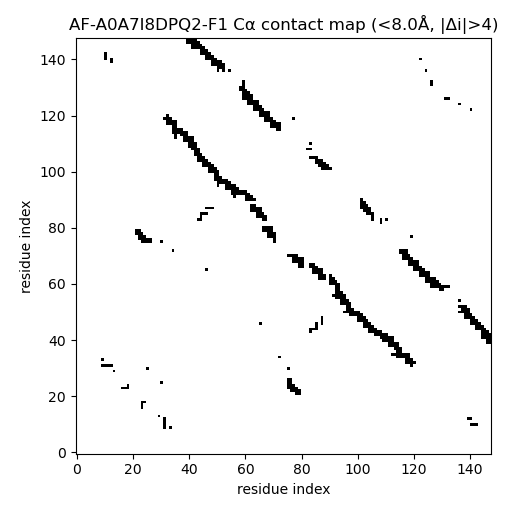94 85 VAL A CA 1
ATOM 605 C C . VAL A 1 85 ? -5.627 -2.729 -4.276 1.00 96.94 85 VAL A C 1
ATOM 607 O O . VAL A 1 85 ? -6.050 -3.710 -4.883 1.00 96.94 85 VAL A O 1
ATOM 610 N N . VAL A 1 86 ? -5.625 -2.653 -2.948 1.00 96.81 86 VAL A N 1
ATOM 611 C CA . VAL A 1 86 ? -6.262 -3.617 -2.043 1.00 96.81 86 VAL A CA 1
ATOM 612 C C . VAL A 1 86 ? -7.071 -2.862 -1.001 1.00 96.81 86 VAL A C 1
ATOM 614 O O . VAL A 1 86 ? -6.512 -2.072 -0.240 1.00 96.81 86 VAL A O 1
ATOM 617 N N . ASP A 1 87 ? -8.357 -3.181 -0.906 1.00 96.56 87 ASP A N 1
ATOM 618 C CA . ASP A 1 87 ? -9.208 -2.766 0.207 1.00 96.56 87 ASP A CA 1
ATOM 619 C C . ASP A 1 87 ? -9.119 -3.814 1.324 1.00 96.56 87 ASP A C 1
ATOM 621 O O . ASP A 1 87 ? -9.448 -4.986 1.128 1.00 96.56 87 ASP A O 1
ATOM 625 N N . LEU A 1 88 ? -8.629 -3.418 2.503 1.00 95.44 88 LEU A N 1
ATOM 626 C CA . LEU A 1 88 ? -8.421 -4.345 3.617 1.00 95.44 88 LEU A CA 1
ATOM 627 C C . LEU A 1 88 ? -9.725 -4.591 4.373 1.00 95.44 88 LEU A C 1
ATOM 629 O O . LEU A 1 88 ? -10.390 -3.663 4.815 1.00 95.44 88 LEU A O 1
ATOM 633 N N . THR A 1 89 ? -10.066 -5.853 4.593 1.00 96.25 89 THR A N 1
ATOM 634 C CA . THR A 1 89 ? -11.299 -6.241 5.285 1.00 96.25 89 THR A CA 1
ATOM 635 C C . THR A 1 89 ? -10.999 -6.884 6.644 1.00 96.25 89 THR A C 1
ATOM 637 O O . THR A 1 89 ? -9.924 -7.472 6.818 1.00 96.25 89 THR A O 1
ATOM 640 N N . PRO A 1 90 ? -11.924 -6.790 7.617 1.00 95.50 90 PRO A N 1
ATOM 641 C CA . 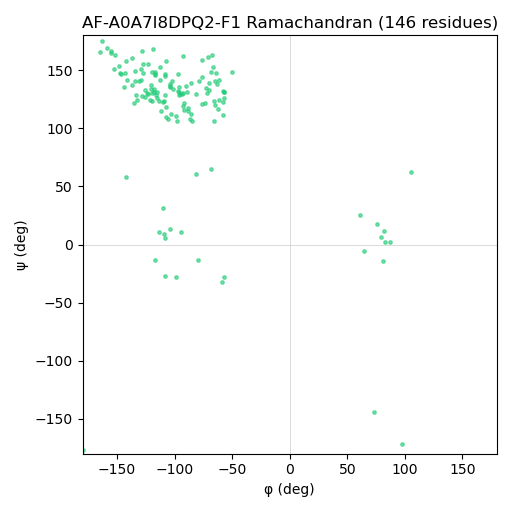PRO A 1 90 ? -13.173 -6.011 7.589 1.00 95.50 90 PRO A CA 1
ATOM 642 C C . PRO A 1 90 ? -12.942 -4.488 7.665 1.00 95.50 90 PRO A C 1
ATOM 644 O O . PRO A 1 90 ? -11.886 -4.038 8.097 1.00 95.50 90 PRO A O 1
ATOM 647 N N . ALA A 1 91 ? -13.941 -3.690 7.273 1.00 94.00 91 ALA A N 1
ATOM 648 C CA . ALA A 1 91 ? -13.943 -2.256 7.571 1.00 94.00 91 ALA A CA 1
ATOM 649 C C . ALA A 1 91 ? -14.003 -2.030 9.095 1.00 94.00 91 ALA A C 1
ATOM 651 O O . ALA A 1 91 ? -14.621 -2.815 9.820 1.00 94.00 91 ALA A O 1
ATOM 652 N N . LEU A 1 92 ? -13.380 -0.959 9.586 1.00 92.00 92 LEU A N 1
ATOM 653 C CA . LEU A 1 92 ? -13.267 -0.669 11.017 1.00 92.00 92 LEU A CA 1
ATOM 654 C C . LEU A 1 92 ? -14.369 0.296 11.464 1.00 92.00 92 LEU A C 1
ATOM 656 O O . LEU A 1 92 ? -14.552 1.360 10.874 1.00 92.00 92 LEU A O 1
ATOM 660 N N . THR A 1 93 ? -15.094 -0.054 12.524 1.00 94.00 93 THR A N 1
ATOM 661 C CA . THR A 1 93 ? -16.141 0.781 13.132 1.00 94.00 93 THR A CA 1
ATOM 662 C C . THR A 1 93 ? -16.285 0.476 14.622 1.00 94.00 93 THR A C 1
ATOM 664 O O . THR A 1 93 ? -15.840 -0.571 15.092 1.00 94.00 93 THR A O 1
ATOM 667 N N . GLY A 1 94 ? -16.924 1.371 15.377 1.00 91.50 94 GLY A N 1
ATOM 668 C CA . GLY A 1 94 ? -17.125 1.186 16.813 1.00 91.50 94 GLY A CA 1
ATOM 669 C C . GLY A 1 94 ? -15.832 1.377 17.603 1.00 91.50 94 GLY A C 1
ATOM 670 O O . GLY A 1 94 ? -15.040 2.260 17.290 1.00 91.50 94 GLY A O 1
ATOM 671 N N . VAL A 1 95 ? -15.627 0.600 18.665 1.00 91.94 95 VAL A N 1
ATOM 672 C CA . VAL A 1 95 ? -14.409 0.690 19.486 1.00 91.94 95 VAL A CA 1
ATOM 673 C C . VAL A 1 95 ? -13.343 -0.232 18.908 1.00 91.94 95 VAL A C 1
ATOM 675 O O . VAL A 1 95 ? -13.509 -1.447 18.935 1.00 91.94 95 VAL A O 1
ATOM 678 N N . ILE A 1 96 ? -12.250 0.355 18.423 1.00 93.06 96 ILE A N 1
ATOM 679 C CA . ILE A 1 96 ? -11.093 -0.368 17.899 1.00 93.06 96 ILE A CA 1
ATOM 680 C C . ILE A 1 96 ? -10.072 -0.549 19.016 1.00 93.06 96 ILE A C 1
ATOM 682 O O . ILE A 1 96 ? -9.706 0.412 19.700 1.00 93.06 96 ILE A O 1
ATOM 686 N N . SER A 1 97 ? -9.609 -1.779 19.192 1.00 91.62 97 SER A N 1
ATOM 687 C CA . SER A 1 97 ? -8.665 -2.179 20.230 1.00 91.62 97 SER A CA 1
ATOM 688 C C . SER A 1 97 ? -7.277 -2.466 19.660 1.00 91.62 97 SER A C 1
ATOM 690 O O . SER A 1 97 ? -7.098 -2.763 18.478 1.00 91.62 97 SER A O 1
ATOM 692 N N . ILE A 1 98 ? -6.266 -2.395 20.527 1.00 90.38 98 ILE A N 1
ATOM 693 C CA . ILE A 1 98 ? -4.911 -2.844 20.190 1.00 90.38 98 ILE A CA 1
ATOM 694 C C . ILE A 1 98 ? -4.971 -4.322 19.794 1.00 90.38 98 ILE A C 1
ATOM 696 O O . ILE A 1 98 ? -5.560 -5.139 20.501 1.00 90.38 98 ILE A O 1
ATOM 700 N N . GLY A 1 99 ? -4.340 -4.663 18.673 1.00 87.00 99 GLY A N 1
ATOM 701 C CA . GLY A 1 99 ? -4.347 -6.014 18.125 1.00 87.00 99 GLY A CA 1
ATOM 702 C C . GLY A 1 99 ? -5.523 -6.324 17.199 1.00 87.00 99 GLY A C 1
ATOM 703 O O . GLY A 1 99 ? -5.575 -7.447 16.6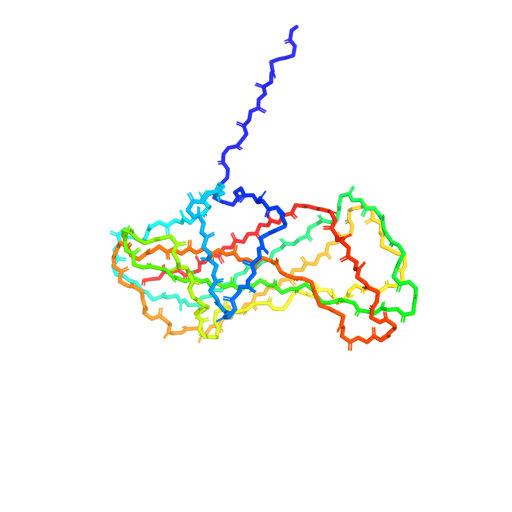91 1.00 87.00 99 GLY A O 1
ATOM 704 N N . ASP A 1 100 ? -6.420 -5.374 16.924 1.00 91.69 100 ASP A N 1
ATOM 705 C CA . ASP A 1 100 ? -7.368 -5.512 15.816 1.00 91.69 100 ASP A CA 1
ATOM 706 C C . ASP A 1 100 ? -6.611 -5.538 14.483 1.00 91.69 100 ASP A C 1
ATOM 708 O O . ASP A 1 100 ? -5.601 -4.851 14.298 1.00 91.69 100 ASP A O 1
ATOM 712 N N . ARG A 1 101 ? -7.068 -6.385 13.557 1.00 93.44 101 ARG A N 1
ATOM 713 C CA . ARG A 1 101 ? -6.346 -6.711 12.322 1.00 93.44 101 ARG A CA 1
ATOM 714 C C . ARG A 1 101 ? -7.273 -6.682 11.128 1.00 93.44 101 ARG A C 1
ATOM 716 O O . ARG A 1 101 ? -8.389 -7.192 11.195 1.00 93.44 101 ARG A O 1
ATOM 723 N N . VAL A 1 102 ? -6.760 -6.159 10.023 1.00 94.81 102 VAL A N 1
ATOM 724 C CA . VAL A 1 102 ? -7.434 -6.167 8.725 1.00 94.81 102 VAL A CA 1
ATOM 725 C C . VAL A 1 102 ? -6.451 -6.596 7.645 1.00 94.81 102 VAL A C 1
ATOM 727 O O . VAL A 1 102 ? -5.244 -6.369 7.757 1.00 94.81 102 VAL A O 1
ATOM 730 N N . SER A 1 103 ? -6.948 -7.250 6.599 1.00 96.38 103 SER A N 1
ATOM 731 C CA . SER A 1 103 ? -6.106 -7.713 5.493 1.00 96.38 103 SER A CA 1
ATOM 732 C C . SER A 1 103 ? -6.891 -7.877 4.200 1.00 96.38 103 SER A C 1
ATOM 734 O O . SER A 1 103 ? -8.122 -7.894 4.201 1.00 96.38 103 SER A O 1
ATOM 736 N N . GLY A 1 104 ? -6.178 -7.992 3.087 1.00 97.25 104 GLY A N 1
ATOM 737 C CA . GLY A 1 104 ? -6.780 -8.225 1.784 1.00 97.25 104 GLY A CA 1
ATOM 738 C C . GLY A 1 104 ? -5.756 -8.673 0.752 1.00 97.25 104 GLY A C 1
ATOM 739 O O . GLY A 1 104 ? -4.543 -8.557 0.953 1.00 97.25 104 GLY A O 1
ATOM 740 N N . ILE A 1 105 ? -6.264 -9.178 -0.368 1.00 98.06 105 ILE A N 1
ATOM 741 C CA . ILE A 1 105 ? -5.469 -9.521 -1.541 1.00 98.06 105 ILE A CA 1
ATOM 742 C C . ILE A 1 105 ? -6.252 -9.207 -2.812 1.00 98.06 105 ILE A C 1
ATOM 744 O O . ILE A 1 105 ? -7.423 -9.559 -2.937 1.00 98.06 105 ILE A O 1
ATOM 748 N N . THR A 1 106 ? -5.572 -8.586 -3.766 1.00 98.25 106 THR A N 1
ATOM 749 C CA . THR A 1 106 ? -6.049 -8.386 -5.132 1.00 98.25 106 THR A CA 1
ATOM 750 C C . THR A 1 106 ? -5.228 -9.274 -6.049 1.00 98.25 106 THR A C 1
ATOM 752 O O . THR A 1 106 ? -4.001 -9.192 -6.066 1.00 98.25 106 THR A O 1
ATOM 755 N N . THR A 1 107 ? -5.899 -10.142 -6.800 1.00 97.69 107 THR A N 1
ATOM 756 C CA . THR A 1 107 ? -5.291 -11.109 -7.727 1.00 97.69 107 THR A CA 1
ATOM 757 C C . THR A 1 107 ? -5.745 -10.857 -9.160 1.00 97.69 107 THR A C 1
ATOM 759 O O . THR A 1 107 ? -6.713 -10.137 -9.388 1.00 97.69 107 THR A O 1
ATOM 762 N N . GLY A 1 108 ? -5.096 -11.500 -10.133 1.00 96.19 108 GLY A N 1
ATOM 763 C CA . GLY A 1 108 ? -5.479 -11.371 -11.543 1.00 96.19 108 GLY A CA 1
ATOM 764 C C . GLY A 1 108 ? -5.041 -10.046 -12.167 1.00 96.19 108 GLY A C 1
ATOM 765 O O . GLY A 1 108 ? -5.555 -9.662 -13.214 1.00 96.19 108 GLY A O 1
ATOM 766 N N . LEU A 1 109 ? -4.088 -9.355 -11.535 1.00 97.25 109 LEU A N 1
ATOM 767 C CA . LEU A 1 109 ? -3.457 -8.174 -12.107 1.00 97.25 109 LEU A CA 1
ATOM 768 C C . LEU A 1 109 ? -2.627 -8.575 -13.338 1.00 97.25 109 LEU A C 1
ATOM 770 O O . LEU A 1 109 ? -2.161 -9.711 -13.464 1.00 97.25 109 LEU A O 1
ATOM 774 N N . ALA A 1 110 ? -2.462 -7.635 -14.260 1.00 97.44 110 ALA A N 1
ATOM 775 C CA . ALA A 1 110 ? -1.661 -7.800 -15.470 1.00 97.44 110 ALA A CA 1
ATOM 776 C C . ALA A 1 110 ? -0.930 -6.488 -15.774 1.00 97.44 110 ALA A C 1
ATOM 778 O O . ALA A 1 110 ? -1.140 -5.863 -16.812 1.00 97.44 110 ALA A O 1
ATOM 779 N N . ILE A 1 111 ? -0.129 -6.029 -14.811 1.00 97.81 111 ILE A N 1
ATOM 780 C CA . ILE A 1 111 ? 0.512 -4.713 -14.860 1.00 97.81 111 ILE A CA 1
ATOM 781 C C . ILE A 1 111 ? 1.998 -4.908 -15.176 1.00 97.81 111 ILE A C 1
ATOM 783 O O . ILE A 1 111 ? 2.728 -5.390 -14.305 1.00 97.81 111 ILE A O 1
ATOM 787 N N . PRO A 1 112 ? 2.459 -4.572 -16.394 1.00 97.38 112 PRO A N 1
ATOM 788 C CA . PRO A 1 112 ? 3.871 -4.653 -16.730 1.00 97.38 112 PRO A CA 1
ATOM 789 C C . PRO A 1 112 ? 4.651 -3.571 -15.983 1.00 97.38 112 PRO A C 1
ATOM 791 O O . PRO A 1 112 ? 4.215 -2.423 -15.885 1.00 97.38 112 PRO A O 1
ATOM 794 N N . VAL A 1 113 ? 5.823 -3.938 -15.481 1.00 96.62 113 VAL A N 1
ATOM 795 C CA . VAL A 1 113 ? 6.746 -3.031 -14.808 1.00 96.62 113 VAL A CA 1
ATOM 796 C C . VAL A 1 113 ? 8.150 -3.302 -15.325 1.00 96.62 113 VAL A C 1
ATOM 798 O O . VAL A 1 113 ? 8.642 -4.426 -15.240 1.00 96.62 113 VAL A O 1
ATOM 801 N N . ALA A 1 114 ? 8.786 -2.272 -15.876 1.00 97.19 114 ALA A N 1
ATOM 802 C CA . ALA A 1 114 ? 10.132 -2.378 -16.422 1.00 97.19 114 ALA A CA 1
ATOM 803 C C . ALA A 1 114 ? 11.194 -2.408 -15.314 1.00 97.19 114 ALA A C 1
ATOM 805 O O . ALA A 1 114 ? 10.967 -1.906 -14.204 1.00 97.19 114 ALA A O 1
ATOM 806 N N . ALA A 1 115 ? 12.375 -2.923 -15.647 1.00 96.25 115 ALA A N 1
ATOM 807 C CA . ALA A 1 115 ? 13.569 -2.810 -14.827 1.00 96.25 115 ALA A CA 1
ATOM 808 C C . ALA A 1 115 ? 13.816 -1.354 -14.397 1.00 96.25 115 ALA A C 1
ATOM 810 O O . ALA A 1 115 ? 13.469 -0.399 -15.090 1.00 96.25 115 ALA A O 1
ATOM 811 N N . GLU A 1 116 ? 14.397 -1.200 -13.212 1.00 94.31 116 GLU A N 1
ATOM 812 C CA . GLU A 1 116 ? 14.707 0.062 -12.537 1.00 94.31 116 GLU A CA 1
ATOM 813 C C . GLU A 1 116 ? 13.501 0.930 -12.141 1.00 94.31 116 GLU A C 1
ATOM 815 O O . GLU A 1 116 ? 13.678 1.915 -11.420 1.00 94.31 116 GLU A O 1
ATOM 820 N N . THR A 1 117 ? 12.272 0.563 -12.528 1.00 96.25 117 THR A N 1
ATOM 821 C CA . THR A 1 117 ? 11.060 1.233 -12.037 1.00 96.25 117 THR A CA 1
ATOM 822 C C . THR A 1 117 ? 11.030 1.171 -10.518 1.00 96.25 117 THR A C 1
ATOM 824 O O . THR A 1 117 ? 11.216 0.109 -9.919 1.00 96.25 117 THR A O 1
ATOM 827 N N . ARG A 1 118 ? 10.776 2.312 -9.885 1.00 94.12 118 ARG A N 1
ATOM 828 C CA . ARG A 1 118 ? 10.680 2.419 -8.433 1.00 94.12 118 ARG A CA 1
ATOM 829 C C . ARG A 1 118 ? 9.234 2.247 -8.029 1.00 94.12 118 ARG A C 1
ATOM 831 O O . ARG A 1 118 ? 8.371 2.925 -8.575 1.00 94.12 118 ARG A O 1
ATOM 838 N N . LEU A 1 119 ? 8.979 1.383 -7.063 1.00 93.94 119 LEU A N 1
ATOM 839 C CA . LEU A 1 119 ? 7.649 1.052 -6.582 1.00 93.94 119 LEU A CA 1
ATOM 840 C C . LEU A 1 119 ? 7.518 1.445 -5.115 1.00 93.94 119 LEU A C 1
ATOM 842 O O . LEU A 1 119 ? 8.377 1.115 -4.302 1.00 93.94 119 LEU A O 1
ATOM 846 N N . LEU A 1 120 ? 6.441 2.149 -4.783 1.00 91.81 120 LEU A N 1
ATOM 847 C CA . LEU A 1 120 ? 6.139 2.645 -3.443 1.00 91.81 120 LEU A CA 1
ATOM 848 C C . LEU A 1 120 ? 4.719 2.229 -3.068 1.00 91.81 120 LEU A C 1
ATOM 850 O O . LEU A 1 120 ? 3.786 2.482 -3.824 1.00 91.81 120 LEU A O 1
ATOM 854 N N . LEU A 1 121 ? 4.539 1.603 -1.908 1.00 91.25 121 LEU A N 1
ATOM 855 C CA . LEU A 1 121 ? 3.217 1.223 -1.415 1.00 91.25 121 LEU A CA 1
ATOM 856 C C . LEU A 1 121 ? 2.739 2.215 -0.357 1.00 91.25 121 LEU A C 1
ATOM 858 O O . LEU A 1 121 ? 3.484 2.547 0.563 1.00 91.25 121 LEU A O 1
ATOM 862 N N . ILE A 1 122 ? 1.488 2.650 -0.472 1.00 89.00 122 ILE A N 1
ATOM 863 C CA . ILE A 1 122 ? 0.883 3.632 0.424 1.00 89.00 122 ILE A CA 1
ATOM 864 C C . ILE A 1 122 ? -0.373 3.047 1.042 1.00 89.00 122 ILE A C 1
ATOM 866 O O . ILE A 1 122 ? -1.247 2.556 0.330 1.00 89.00 122 ILE A O 1
ATOM 870 N N . PHE A 1 123 ? -0.461 3.142 2.365 1.00 90.19 123 PHE A N 1
ATOM 871 C CA . PHE A 1 123 ? -1.680 2.866 3.109 1.00 90.19 123 PHE A CA 1
ATOM 872 C C . PHE A 1 123 ? -2.409 4.178 3.384 1.00 90.19 123 PHE A C 1
ATOM 874 O O . PHE A 1 123 ? -1.809 5.138 3.870 1.00 90.19 123 PHE A O 1
ATOM 881 N N . SER A 1 124 ? -3.702 4.210 3.098 1.00 89.12 124 SER A N 1
ATOM 882 C CA . SER A 1 124 ? -4.585 5.326 3.414 1.00 89.12 124 SER A CA 1
ATOM 883 C C . SER A 1 124 ? -5.810 4.828 4.169 1.00 89.12 124 SER A C 1
ATOM 885 O O . SER A 1 124 ? -6.189 3.659 4.088 1.00 89.12 124 SER A O 1
ATOM 887 N N . VAL A 1 125 ? -6.417 5.727 4.938 1.00 87.69 125 VAL A N 1
ATOM 888 C CA . VAL A 1 125 ? -7.689 5.485 5.610 1.00 87.69 125 VAL A CA 1
ATOM 889 C C . VAL A 1 125 ? -8.708 6.477 5.075 1.00 87.69 125 VAL A C 1
ATOM 891 O O . VAL A 1 125 ? -8.420 7.668 4.957 1.00 87.69 125 VAL A O 1
ATOM 894 N N . ALA A 1 126 ? -9.894 5.986 4.742 1.00 87.62 126 ALA A N 1
ATOM 895 C CA . ALA A 1 126 ? -11.000 6.813 4.288 1.00 87.62 126 ALA A CA 1
ATOM 896 C C . ALA A 1 126 ? -12.261 6.488 5.085 1.00 87.62 126 ALA A C 1
ATOM 898 O O . ALA A 1 126 ? -12.533 5.326 5.391 1.00 87.62 126 ALA A O 1
ATOM 899 N N . VAL A 1 127 ? -13.047 7.515 5.406 1.00 89.38 127 VAL A N 1
ATOM 900 C CA . VAL A 1 127 ? -14.384 7.337 5.978 1.00 89.38 127 VAL A CA 1
ATOM 901 C C . VAL A 1 127 ? -15.322 6.910 4.856 1.00 89.38 127 VAL A C 1
ATOM 903 O O . VAL A 1 127 ? -15.482 7.638 3.879 1.00 89.38 127 VAL A O 1
ATOM 906 N N . ILE A 1 128 ? -15.944 5.742 5.003 1.00 90.38 128 ILE A N 1
ATOM 907 C CA . ILE A 1 128 ? -16.916 5.224 4.030 1.00 90.38 128 ILE A CA 1
ATOM 908 C C . ILE A 1 128 ? -18.360 5.487 4.465 1.00 90.38 128 ILE A C 1
ATOM 910 O O . ILE A 1 128 ? -19.235 5.642 3.617 1.00 90.38 128 ILE A O 1
ATOM 914 N N . THR A 1 129 ? -18.621 5.584 5.773 1.00 89.88 129 THR A N 1
ATOM 915 C CA . THR A 1 129 ? -19.927 5.972 6.329 1.00 89.88 129 THR A CA 1
ATOM 916 C C . THR A 1 129 ? -19.768 6.718 7.656 1.00 89.88 129 THR A C 1
ATOM 918 O O . THR A 1 129 ? -18.802 6.502 8.390 1.00 89.88 129 THR A O 1
ATOM 921 N N . GLY A 1 130 ? -20.744 7.567 7.993 1.00 85.25 130 GLY A N 1
ATOM 922 C CA . GLY A 1 130 ? -20.806 8.271 9.277 1.00 85.25 130 GLY A CA 1
ATOM 923 C C . GLY A 1 130 ? -20.267 9.700 9.252 1.00 85.25 130 GLY A C 1
ATOM 924 O O . GLY A 1 130 ? -19.986 10.261 8.192 1.00 85.25 130 GLY A O 1
ATOM 925 N N . ALA A 1 131 ? -20.153 10.308 10.436 1.00 73.00 131 ALA A N 1
ATOM 926 C CA . ALA A 1 131 ? -19.566 11.636 10.567 1.00 73.00 131 ALA A CA 1
ATOM 927 C C . ALA A 1 131 ? -18.086 11.545 10.173 1.00 73.00 131 ALA A C 1
ATOM 929 O O . ALA A 1 131 ? -17.336 10.761 10.757 1.00 73.00 131 ALA A O 1
ATOM 930 N N . GLY A 1 132 ? -17.686 12.301 9.149 1.00 66.25 132 GLY A N 1
ATOM 931 C CA . GLY A 1 132 ? -16.331 12.332 8.596 1.00 66.25 132 GLY A CA 1
ATOM 932 C C . GLY A 1 132 ? -15.313 12.945 9.556 1.00 66.25 132 GLY A C 1
ATOM 933 O O . GLY A 1 132 ? -14.771 14.013 9.288 1.00 66.25 132 GLY A O 1
ATOM 934 N N . ILE A 1 133 ? -15.082 12.298 10.697 1.00 64.06 133 ILE A N 1
ATOM 935 C CA . ILE A 1 133 ? -14.052 12.681 11.654 1.00 64.06 133 ILE A CA 1
ATOM 936 C C . ILE A 1 133 ? -12.705 12.317 11.028 1.00 64.06 133 ILE A C 1
ATOM 938 O O . ILE A 1 133 ? -12.517 11.201 10.547 1.00 64.06 133 ILE A O 1
ATOM 942 N N . ALA A 1 134 ? -11.764 13.261 11.017 1.00 62.88 134 ALA A N 1
ATOM 943 C CA . ALA A 1 134 ? -10.387 12.963 10.653 1.00 62.88 134 ALA A CA 1
ATOM 944 C C . ALA A 1 134 ? -9.802 12.021 11.715 1.00 62.88 134 ALA A C 1
ATOM 946 O O . ALA A 1 134 ? -9.555 12.432 12.849 1.00 62.88 134 ALA A O 1
ATOM 947 N N . THR A 1 135 ? -9.628 10.747 11.367 1.00 69.94 135 THR A N 1
ATOM 948 C CA . THR A 1 135 ? -9.143 9.717 12.291 1.00 69.94 135 THR A CA 1
ATOM 949 C C . THR A 1 135 ? -7.774 9.217 11.868 1.00 69.94 135 THR A C 1
ATOM 951 O O . THR A 1 135 ? -7.607 8.708 10.760 1.00 69.94 135 THR A O 1
ATOM 954 N N . THR A 1 136 ? -6.808 9.314 12.775 1.00 79.31 136 THR A N 1
ATOM 955 C CA . THR A 1 136 ? -5.486 8.708 12.611 1.00 79.31 136 THR A CA 1
ATOM 956 C C . THR A 1 136 ? -5.504 7.316 13.230 1.00 79.31 136 THR A C 1
ATOM 958 O O . THR A 1 136 ? -5.767 7.178 14.423 1.00 79.31 136 THR A O 1
ATOM 961 N N . LEU A 1 137 ? -5.205 6.291 12.431 1.00 82.56 137 LEU A N 1
ATOM 962 C CA . LEU A 1 137 ? -4.962 4.935 12.923 1.00 82.56 137 LEU A CA 1
ATOM 963 C C . LEU A 1 137 ? -3.461 4.728 13.113 1.00 82.56 137 LEU A C 1
ATOM 965 O O . LEU A 1 137 ? -2.673 5.005 12.209 1.00 82.56 137 LEU A O 1
ATOM 969 N N . VAL A 1 138 ? -3.075 4.237 14.289 1.00 84.69 138 VAL A N 1
ATOM 970 C CA . VAL A 1 138 ? -1.683 3.909 14.618 1.00 84.69 138 VAL A CA 1
ATOM 971 C C . VAL A 1 138 ? -1.547 2.397 14.666 1.00 84.69 138 VAL A C 1
ATOM 973 O O . VAL A 1 138 ? -2.341 1.709 15.310 1.00 84.69 138 VAL A O 1
ATOM 976 N N . GLY A 1 139 ? -0.556 1.879 13.953 1.00 85.19 139 GLY A N 1
ATOM 977 C CA . GLY A 1 139 ? -0.360 0.453 13.772 1.00 85.19 139 GLY A CA 1
ATOM 978 C C . GLY A 1 139 ? 0.854 0.151 12.910 1.00 85.19 139 GLY A C 1
ATOM 979 O O . GLY A 1 139 ? 1.565 1.061 12.480 1.00 85.19 139 GLY A O 1
ATOM 980 N N . TYR A 1 140 ? 1.064 -1.131 12.638 1.00 84.50 140 TYR A N 1
ATOM 981 C CA . TYR A 1 140 ? 2.082 -1.596 11.703 1.00 84.50 140 TYR A CA 1
ATOM 982 C C . TYR A 1 140 ? 1.428 -2.228 10.476 1.00 84.50 140 TYR A C 1
ATOM 984 O O . TYR A 1 140 ? 0.414 -2.926 10.571 1.00 84.50 140 TYR A O 1
ATOM 992 N N . ALA A 1 141 ? 2.027 -1.969 9.316 1.00 87.06 141 ALA A N 1
ATOM 993 C CA . ALA A 1 141 ? 1.560 -2.441 8.023 1.00 87.06 141 ALA A CA 1
ATOM 994 C C . ALA A 1 141 ? 2.592 -3.378 7.391 1.00 87.06 141 ALA A C 1
ATOM 996 O O . ALA A 1 141 ? 3.798 -3.190 7.552 1.00 87.06 141 ALA A O 1
ATOM 997 N N . SER A 1 142 ? 2.120 -4.368 6.643 1.00 87.38 142 SER A N 1
ATOM 998 C CA . SER A 1 142 ? 2.960 -5.208 5.793 1.00 87.38 142 SER A CA 1
ATOM 999 C C . SER A 1 142 ? 2.237 -5.533 4.494 1.00 87.38 142 SER A C 1
ATOM 1001 O O . SER A 1 142 ? 1.011 -5.436 4.396 1.00 87.38 142 SER A O 1
ATOM 1003 N N . ALA A 1 143 ? 3.001 -5.880 3.464 1.00 91.12 143 ALA A N 1
ATOM 1004 C CA . ALA A 1 143 ? 2.456 -6.167 2.150 1.00 91.12 143 ALA A CA 1
ATOM 1005 C C . ALA A 1 143 ? 3.372 -7.079 1.340 1.00 91.12 143 ALA A C 1
ATOM 1007 O O . ALA A 1 143 ? 4.541 -7.270 1.676 1.00 91.12 143 ALA A O 1
ATOM 1008 N N . GLY A 1 144 ? 2.830 -7.617 0.251 1.00 91.81 144 GLY A N 1
ATOM 1009 C CA . GLY A 1 144 ? 3.563 -8.444 -0.696 1.00 91.81 144 GLY A CA 1
ATOM 1010 C C . GLY A 1 144 ? 3.068 -8.249 -2.122 1.00 91.81 144 GLY A C 1
ATOM 1011 O O . GLY A 1 144 ? 1.878 -8.031 -2.351 1.00 91.81 144 GLY A O 1
ATOM 1012 N N . LEU A 1 145 ? 3.990 -8.357 -3.078 1.00 94.69 145 LEU A N 1
ATOM 1013 C CA . LEU A 1 145 ? 3.696 -8.344 -4.508 1.00 94.69 145 LEU A CA 1
ATOM 1014 C C . LEU A 1 145 ? 4.048 -9.690 -5.131 1.00 94.69 145 LEU A C 1
ATOM 1016 O O . LEU A 1 145 ? 5.148 -10.202 -4.937 1.00 94.69 145 LEU A O 1
ATOM 1020 N N . GLY A 1 146 ? 3.117 -10.233 -5.911 1.00 96.19 146 GLY A N 1
ATOM 1021 C CA . GLY A 1 146 ? 3.391 -11.335 -6.826 1.00 96.19 146 GLY A CA 1
ATOM 1022 C C . GLY A 1 146 ? 3.880 -10.761 -8.146 1.00 96.19 146 GLY A C 1
ATOM 1023 O O . GLY A 1 146 ? 3.083 -10.161 -8.866 1.00 96.19 146 GLY A O 1
ATOM 1024 N N . ILE A 1 147 ? 5.174 -10.910 -8.430 1.00 95.44 147 ILE A N 1
ATOM 1025 C CA . ILE A 1 147 ? 5.822 -10.423 -9.653 1.00 95.44 147 ILE A CA 1
ATOM 1026 C C . ILE A 1 147 ? 6.447 -11.617 -10.367 1.00 95.44 147 ILE A C 1
ATOM 1028 O O . ILE A 1 147 ? 7.261 -12.328 -9.775 1.00 95.44 147 ILE A O 1
ATOM 1032 N N . GLU A 1 148 ? 6.084 -11.812 -11.631 1.00 92.50 148 GLU A N 1
ATOM 1033 C CA . GLU A 1 148 ? 6.636 -12.851 -12.512 1.00 92.50 148 GLU A CA 1
ATOM 1034 C C . GLU A 1 148 ? 7.375 -12.258 -13.706 1.00 92.50 148 GLU A C 1
ATOM 1036 O O . GLU A 1 148 ? 6.962 -11.202 -14.231 1.00 92.50 148 GLU A O 1
#

Mean predicted aligned error: 6.93 Å

InterPro domains:
  IPR021210 Exosporium BclB, C-terminal domain [TIGR03721] (1-148)

Foldseek 3Di:
DDDDDDDDDLDDDDPDFDQDPQKTACPPHDDSWDFAQFKWWWFKKKKKWFFADKDAQEQWWKKKKKWKWKDALPGRITHTDPPRMWTWDDIDHGIGDGGDMTITMDGRGGHIDGGSIIMDMDIDMATPGGDGDPDDTDTGMDMDTDID

Sequence (148 aa):
MVGTTAAVGFGSSATGIQIIGGIIDTTNINNFAFSMPRDGIIRSLAAYFSVDAGISLIGTTVQITAQLYSASSFNNQFTAIPGAVVDLTPALTGVISIGDRVSGITTGLAIPVAAETRLLLIFSVAVITGAGIATTLVGYASAGLGIE

Secondary structure (DSSP, 8-state):
--PPP----S----S----BTTEEE-TTS----EE-SS-EEEEEEEEEEEESS-EEEEEEEEEEEEEEEEE-TT--EEEEEEEEEEEEEEEEEEEE-TT-EEEEEEEEEEEEE-TT-EEEEEEEEEEEEES-------EEEEEEEEE-